Protein AF-A0A359LUR2-F1 (afdb_monomer_lite)

Structure (mmCIF, N/CA/C/O backbone):
data_AF-A0A359LUR2-F1
#
_entry.id   AF-A0A359LUR2-F1
#
loop_
_atom_site.group_PDB
_atom_site.id
_atom_site.type_symbol
_atom_site.label_atom_id
_atom_site.label_alt_id
_atom_site.label_comp_id
_atom_site.label_asym_id
_atom_site.label_entity_id
_atom_site.label_seq_id
_atom_site.pdbx_PDB_ins_code
_atom_site.Cartn_x
_atom_site.Cartn_y
_atom_site.Cartn_z
_atom_site.occupancy
_atom_site.B_iso_or_equiv
_atom_site.auth_seq_id
_atom_site.auth_comp_id
_atom_site.auth_asym_id
_atom_site.auth_atom_id
_atom_site.pdbx_PDB_model_num
ATOM 1 N N . THR A 1 1 ? -10.169 -11.112 2.199 1.00 60.47 1 THR A N 1
ATOM 2 C CA . THR A 1 1 ? -9.715 -9.782 2.665 1.00 60.47 1 THR A CA 1
ATOM 3 C C . THR A 1 1 ? -8.503 -9.399 1.843 1.00 60.47 1 THR A C 1
ATOM 5 O O . THR A 1 1 ? -7.389 -9.317 2.354 1.00 60.47 1 THR A O 1
ATOM 8 N N . ASP A 1 2 ? -8.731 -9.245 0.542 1.00 81.94 2 ASP A N 1
ATOM 9 C CA . ASP A 1 2 ? -7.694 -9.209 -0.484 1.00 81.94 2 ASP A CA 1
ATOM 10 C C . ASP A 1 2 ? -7.991 -8.010 -1.377 1.00 81.94 2 ASP A C 1
ATOM 12 O O . ASP A 1 2 ? -9.137 -7.818 -1.789 1.00 81.94 2 ASP A O 1
ATOM 16 N N . MET A 1 3 ? -6.981 -7.189 -1.636 1.00 85.44 3 MET A N 1
ATOM 17 C CA . MET A 1 3 ? -7.117 -5.970 -2.426 1.00 85.44 3 MET A CA 1
ATOM 18 C C . MET A 1 3 ? -6.166 -6.017 -3.613 1.00 85.44 3 MET A C 1
ATOM 20 O O . MET A 1 3 ? -4.967 -6.196 -3.432 1.00 85.44 3 MET A O 1
ATOM 24 N N . CYS A 1 4 ? -6.694 -5.837 -4.823 1.00 89.44 4 CYS A N 1
ATOM 25 C CA . CYS A 1 4 ? -5.904 -5.809 -6.052 1.00 89.44 4 CYS A CA 1
ATOM 26 C C . CYS A 1 4 ? -5.772 -4.374 -6.554 1.00 89.44 4 CYS A C 1
ATOM 28 O O . CYS A 1 4 ? -6.781 -3.704 -6.774 1.00 89.44 4 CYS A O 1
ATOM 30 N N . LEU A 1 5 ? -4.543 -3.913 -6.767 1.00 90.06 5 LEU A N 1
ATOM 31 C CA . LEU A 1 5 ? -4.234 -2.542 -7.163 1.00 90.06 5 LEU A CA 1
ATOM 32 C C . LEU A 1 5 ? -3.236 -2.536 -8.318 1.00 90.06 5 LEU A C 1
ATOM 34 O O . LEU A 1 5 ? -2.349 -3.386 -8.387 1.00 90.06 5 LEU A O 1
ATOM 38 N N . VAL A 1 6 ? -3.303 -1.516 -9.170 1.00 92.75 6 VAL A N 1
ATOM 39 C CA . VAL A 1 6 ? -2.166 -1.177 -10.037 1.00 92.75 6 VAL A CA 1
ATOM 40 C C . VAL A 1 6 ? -1.152 -0.314 -9.270 1.00 92.75 6 VAL A C 1
ATOM 42 O O . VAL A 1 6 ? -1.549 0.413 -8.351 1.00 92.75 6 VAL A O 1
ATOM 45 N N . PRO A 1 7 ? 0.144 -0.326 -9.637 1.00 89.94 7 PRO A N 1
ATOM 46 C CA . PRO A 1 7 ? 1.196 0.404 -8.918 1.00 89.94 7 PRO A CA 1
ATOM 47 C C . PRO A 1 7 ? 0.908 1.895 -8.729 1.00 89.94 7 PRO A C 1
ATOM 49 O O . PRO A 1 7 ? 1.207 2.469 -7.685 1.00 89.94 7 PRO A O 1
ATOM 52 N N . THR A 1 8 ? 0.270 2.531 -9.711 1.00 91.38 8 THR A N 1
ATOM 53 C CA . THR A 1 8 ? -0.119 3.945 -9.645 1.00 91.38 8 THR A CA 1
ATOM 54 C C . THR A 1 8 ? -1.182 4.216 -8.581 1.00 91.38 8 THR A C 1
ATOM 56 O O . THR A 1 8 ? -1.090 5.220 -7.879 1.00 91.38 8 THR A O 1
ATOM 59 N N . MET A 1 9 ? -2.153 3.314 -8.409 1.00 92.62 9 MET A N 1
ATOM 60 C CA . MET A 1 9 ? -3.169 3.416 -7.355 1.00 92.62 9 MET A CA 1
ATOM 61 C C . MET A 1 9 ? -2.558 3.189 -5.974 1.00 92.62 9 MET A C 1
ATOM 63 O O . MET A 1 9 ? -2.853 3.940 -5.048 1.00 92.62 9 MET A O 1
ATOM 67 N N . ALA A 1 10 ? -1.666 2.203 -5.843 1.00 90.69 10 ALA A N 1
ATOM 68 C CA . ALA A 1 10 ? -0.932 1.972 -4.602 1.00 90.69 10 ALA A CA 1
ATOM 69 C C . 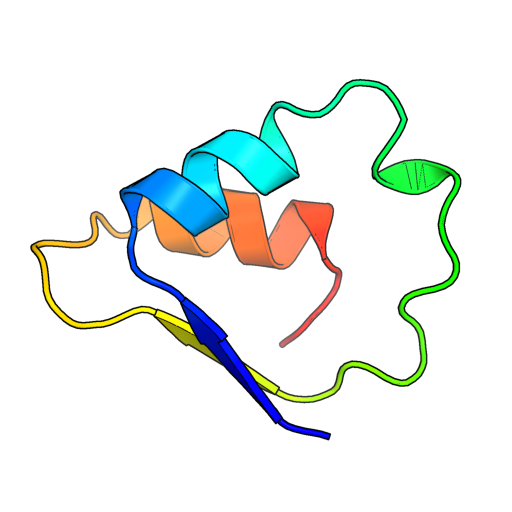ALA A 1 10 ? -0.090 3.202 -4.221 1.00 90.69 10 ALA A C 1
ATOM 71 O O . ALA A 1 10 ? -0.129 3.652 -3.079 1.00 90.69 10 ALA A O 1
ATOM 72 N N . ASN A 1 11 ? 0.588 3.814 -5.197 1.00 90.56 11 ASN A N 1
ATOM 73 C CA . ASN A 1 11 ? 1.333 5.051 -4.987 1.00 90.56 11 ASN A CA 1
ATOM 74 C C . ASN A 1 11 ? 0.422 6.221 -4.570 1.00 90.56 11 ASN A C 1
ATOM 76 O O . ASN A 1 11 ? 0.795 7.018 -3.716 1.00 90.56 11 ASN A O 1
ATOM 80 N N . ALA A 1 12 ? -0.779 6.343 -5.138 1.00 91.50 12 ALA A N 1
ATOM 81 C CA . ALA A 1 12 ? -1.728 7.372 -4.715 1.00 91.50 12 ALA A CA 1
ATOM 82 C C . ALA A 1 12 ? -2.187 7.163 -3.260 1.00 91.50 12 ALA A C 1
ATOM 84 O O . ALA A 1 12 ? -2.237 8.123 -2.496 1.00 91.50 12 ALA A O 1
ATOM 85 N N . LEU A 1 13 ? -2.454 5.913 -2.866 1.00 89.50 13 LEU A N 1
ATOM 86 C CA . LEU A 1 13 ? -2.883 5.557 -1.510 1.00 89.50 13 LEU A CA 1
ATOM 87 C C . LEU A 1 13 ? -1.825 5.890 -0.454 1.00 89.50 13 LEU A C 1
ATOM 89 O O . LEU A 1 13 ? -2.146 6.519 0.547 1.00 89.50 13 LEU A O 1
ATOM 93 N N . ILE A 1 14 ? -0.560 5.529 -0.681 1.00 89.19 14 ILE A N 1
ATOM 94 C CA . ILE A 1 14 ? 0.514 5.821 0.286 1.00 89.19 14 ILE A CA 1
ATOM 95 C C . ILE A 1 14 ? 0.864 7.310 0.374 1.00 89.19 14 ILE A C 1
ATOM 97 O O . ILE A 1 14 ? 1.450 7.741 1.361 1.00 89.19 14 ILE A O 1
ATOM 101 N N . ASN A 1 15 ? 0.539 8.093 -0.660 1.00 90.50 15 ASN A N 1
ATOM 102 C CA . ASN A 1 15 ? 0.725 9.546 -0.663 1.00 90.50 15 ASN A CA 1
ATOM 103 C C . ASN A 1 15 ? -0.527 10.293 -0.175 1.00 90.50 15 ASN A C 1
ATOM 105 O O . ASN A 1 15 ? -0.530 11.524 -0.147 1.00 90.50 15 ASN A O 1
ATOM 109 N N . PHE A 1 16 ? -1.589 9.579 0.206 1.00 90.94 16 PHE A N 1
ATOM 110 C CA . PHE A 1 16 ? -2.767 10.196 0.788 1.00 90.94 16 PHE A CA 1
ATOM 111 C C . PHE A 1 16 ? -2.457 10.620 2.236 1.00 90.94 16 PHE A C 1
ATOM 113 O O . PHE A 1 16 ? -2.141 9.766 3.065 1.00 90.94 16 PHE A O 1
ATOM 120 N N . PRO A 1 17 ? -2.541 11.921 2.570 1.00 87.75 17 PRO A N 1
ATOM 121 C CA . PRO A 1 17 ? -2.015 12.453 3.830 1.00 87.75 17 PRO A CA 1
ATOM 122 C C . PRO A 1 17 ? -2.677 11.865 5.083 1.00 87.75 17 PRO A C 1
ATOM 124 O O . PRO A 1 17 ? -2.024 11.761 6.115 1.00 87.75 17 PRO A O 1
ATOM 127 N N . SER A 1 18 ? -3.933 11.426 4.982 1.00 86.56 18 SER A N 1
ATOM 128 C CA . SER A 1 18 ? -4.690 10.857 6.102 1.00 86.56 18 SER A CA 1
ATOM 129 C C . SER A 1 18 ? -4.757 9.330 6.084 1.00 86.56 18 SER A C 1
ATOM 131 O O . SER A 1 18 ? -5.562 8.766 6.811 1.00 86.56 18 SER A O 1
ATOM 133 N N . ILE A 1 19 ? -3.945 8.620 5.287 1.00 85.06 19 ILE A N 1
ATOM 134 C CA . ILE A 1 19 ? -4.021 7.146 5.184 1.00 85.06 19 ILE A CA 1
ATOM 135 C C . ILE A 1 19 ? -3.867 6.435 6.541 1.00 85.06 19 ILE A C 1
ATOM 137 O O . ILE A 1 19 ? -4.509 5.417 6.777 1.00 85.06 19 ILE A O 1
ATOM 141 N N . GLY A 1 20 ? -3.084 7.008 7.462 1.00 81.50 20 GLY A N 1
ATOM 142 C CA . GLY A 1 20 ? -2.891 6.483 8.819 1.00 81.50 20 GLY A CA 1
ATOM 143 C C . GLY A 1 20 ? -4.066 6.706 9.780 1.00 81.50 20 GLY A C 1
ATOM 144 O O . GLY A 1 20 ? -4.034 6.178 10.888 1.00 81.50 20 GLY A O 1
ATOM 145 N N . GLU A 1 21 ? -5.081 7.478 9.383 1.00 87.44 21 GLU A N 1
ATOM 146 C CA . GLU A 1 21 ? -6.297 7.720 10.172 1.00 87.44 21 GLU A CA 1
ATOM 147 C C . GLU A 1 21 ? -7.385 6.662 9.915 1.00 87.44 21 GLU A C 1
ATOM 149 O O . GLU A 1 21 ? -8.343 6.563 10.680 1.00 87.44 21 GLU A O 1
ATOM 154 N N . TYR A 1 22 ? -7.251 5.862 8.851 1.00 85.56 22 TYR A N 1
ATOM 155 C CA . TYR A 1 22 ? -8.240 4.854 8.472 1.00 85.56 22 TYR A CA 1
ATOM 156 C C . TYR A 1 22 ? -7.912 3.505 9.108 1.00 85.56 22 TYR A C 1
ATOM 158 O O . TYR A 1 22 ? -6.779 3.025 9.040 1.00 85.56 22 TYR A O 1
ATOM 166 N N . ASP A 1 23 ? -8.930 2.859 9.678 1.00 83.19 23 ASP A N 1
ATOM 167 C CA . ASP A 1 23 ? -8.805 1.488 10.159 1.00 83.19 23 ASP A CA 1
ATOM 168 C C . ASP A 1 23 ? -8.811 0.506 8.980 1.00 83.19 23 ASP A C 1
ATOM 170 O O . ASP A 1 23 ? -9.843 0.203 8.378 1.00 83.19 23 ASP A O 1
ATOM 174 N N . ILE A 1 24 ? -7.621 0.013 8.656 1.00 85.62 24 ILE A N 1
ATOM 175 C CA . ILE A 1 24 ? -7.377 -1.005 7.634 1.00 85.62 24 ILE A CA 1
ATOM 176 C C . ILE A 1 24 ? -7.046 -2.370 8.250 1.00 85.62 24 ILE A C 1
ATOM 178 O O . ILE A 1 24 ? -6.544 -3.244 7.552 1.00 85.62 24 ILE A O 1
ATO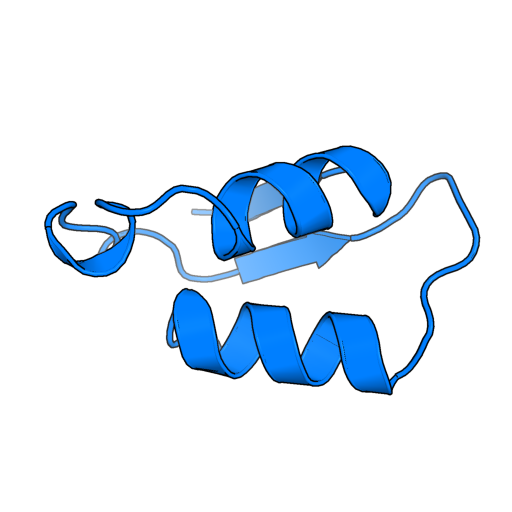M 182 N N . ALA A 1 25 ? -7.374 -2.615 9.527 1.00 81.94 25 ALA A N 1
ATOM 183 C CA . ALA A 1 25 ? -7.060 -3.875 10.215 1.00 81.94 25 ALA A CA 1
ATOM 184 C C . ALA A 1 25 ? -7.716 -5.122 9.588 1.00 81.94 25 ALA A C 1
ATOM 186 O O . ALA A 1 25 ? -7.289 -6.252 9.831 1.00 81.94 25 ALA A O 1
ATOM 187 N N . SER A 1 26 ? -8.761 -4.941 8.776 1.00 84.00 26 SER A N 1
ATOM 188 C CA . SER A 1 26 ? -9.381 -6.033 8.018 1.00 84.00 26 SER A CA 1
ATOM 189 C C . SER A 1 26 ? -8.613 -6.407 6.743 1.00 84.00 26 SER A C 1
ATOM 191 O O . SER A 1 26 ? -8.843 -7.487 6.198 1.00 84.00 26 SER A O 1
ATOM 193 N N . LEU A 1 27 ? -7.703 -5.552 6.267 1.00 84.88 27 LEU A N 1
ATOM 194 C CA . LEU A 1 27 ? -6.888 -5.773 5.077 1.00 84.88 27 LEU A CA 1
ATOM 195 C C . LEU A 1 27 ? -5.771 -6.771 5.414 1.00 84.88 27 LEU A C 1
ATOM 197 O O . LEU A 1 27 ? -4.905 -6.484 6.233 1.00 84.88 27 LEU A O 1
ATOM 201 N N . ARG A 1 28 ? -5.802 -7.965 4.807 1.00 82.19 28 ARG A N 1
ATOM 202 C CA . ARG A 1 28 ? -4.779 -9.000 5.050 1.00 82.19 28 ARG A CA 1
ATOM 203 C C . ARG A 1 28 ? -3.775 -9.096 3.916 1.00 82.19 28 ARG A C 1
ATOM 205 O O . ARG A 1 28 ? -2.589 -9.191 4.181 1.00 82.19 28 ARG A O 1
ATOM 212 N N . ASN A 1 29 ? -4.258 -9.040 2.676 1.00 86.00 29 ASN A N 1
ATOM 213 C CA . ASN A 1 29 ? -3.428 -9.211 1.491 1.00 86.00 29 ASN A CA 1
ATOM 214 C C . ASN A 1 29 ? -3.620 -8.043 0.522 1.00 86.00 29 ASN A C 1
ATOM 216 O O . ASN A 1 29 ? -4.754 -7.657 0.216 1.00 86.00 29 ASN A O 1
ATOM 220 N N . VAL A 1 30 ? -2.513 -7.533 -0.014 1.00 88.12 30 VAL A N 1
ATOM 221 C CA . VAL A 1 30 ? -2.504 -6.514 -1.069 1.00 88.12 30 VAL A CA 1
ATOM 222 C C . VAL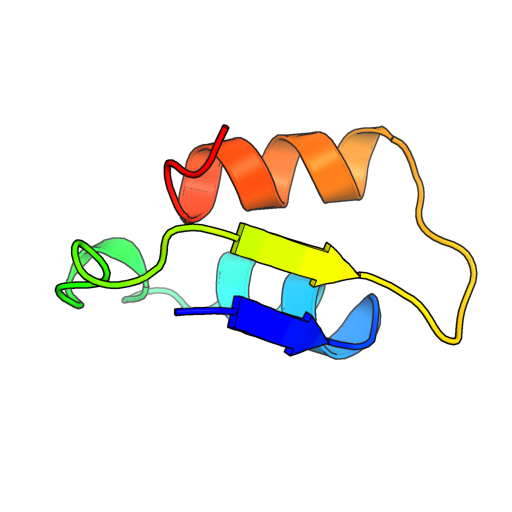 A 1 30 ? -1.720 -7.053 -2.257 1.00 88.12 30 VAL A C 1
ATOM 224 O O . VAL A 1 30 ? -0.523 -7.303 -2.173 1.00 88.12 30 VAL A O 1
ATOM 227 N N . MET A 1 31 ? -2.408 -7.242 -3.376 1.00 89.31 31 MET A N 1
ATOM 228 C CA . MET A 1 31 ? -1.826 -7.694 -4.631 1.00 89.31 31 MET A CA 1
ATOM 229 C C . MET A 1 31 ? -1.627 -6.493 -5.548 1.00 89.31 31 MET A C 1
ATOM 231 O O . MET A 1 31 ? -2.592 -5.870 -5.993 1.00 89.31 31 MET A O 1
ATOM 235 N N . ILE A 1 32 ? -0.370 -6.173 -5.845 1.00 89.81 32 ILE A N 1
ATOM 236 C CA . ILE A 1 32 ? -0.018 -5.112 -6.789 1.00 89.81 32 ILE A CA 1
ATOM 237 C C . ILE A 1 32 ? 0.416 -5.751 -8.105 1.00 89.81 32 ILE A C 1
ATOM 239 O O . ILE A 1 32 ? 1.385 -6.506 -8.145 1.00 89.81 32 ILE A O 1
ATOM 243 N N . GLY A 1 33 ? -0.291 -5.439 -9.189 1.00 86.69 33 GLY A N 1
ATOM 244 C CA . GLY A 1 33 ? -0.028 -6.018 -10.507 1.00 86.69 33 GLY A CA 1
ATOM 245 C C . GLY A 1 33 ? -0.541 -5.154 -11.655 1.00 86.69 33 GLY A C 1
ATOM 246 O O . GLY A 1 33 ? -1.029 -4.049 -11.453 1.00 86.69 33 GLY A O 1
ATOM 247 N N . GLY A 1 34 ? -0.414 -5.637 -12.891 1.00 85.00 34 GLY A N 1
ATOM 248 C CA . GLY A 1 34 ? -0.898 -4.927 -14.086 1.00 85.00 34 GLY A CA 1
ATOM 249 C C . GLY A 1 34 ? 0.020 -3.815 -14.616 1.00 85.00 34 GLY A C 1
ATOM 250 O O . GLY A 1 34 ? -0.253 -3.272 -15.681 1.00 85.00 34 GLY A O 1
ATOM 251 N N . ALA A 1 35 ? 1.123 -3.507 -13.929 1.00 86.12 35 ALA A N 1
ATOM 252 C CA . ALA A 1 35 ? 2.234 -2.710 -14.452 1.00 86.12 35 ALA A CA 1
ATOM 253 C C . ALA A 1 35 ? 3.542 -3.072 -13.722 1.00 86.12 35 ALA A C 1
ATOM 255 O O . ALA A 1 35 ? 3.531 -3.880 -12.793 1.00 86.12 35 ALA A O 1
ATOM 256 N N . ALA A 1 36 ? 4.667 -2.483 -14.137 1.00 83.94 36 ALA A N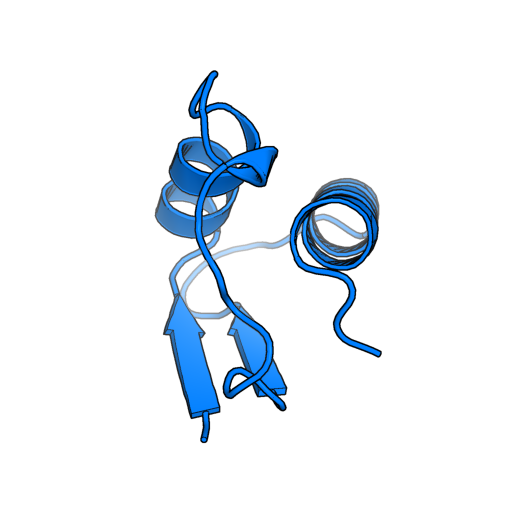 1
ATOM 257 C CA . ALA A 1 36 ? 5.945 -2.667 -13.456 1.00 83.94 36 ALA A CA 1
ATOM 258 C C . ALA A 1 36 ? 5.904 -2.060 -12.041 1.00 83.94 36 ALA A C 1
ATOM 260 O O . ALA A 1 36 ? 5.607 -0.876 -11.876 1.00 83.94 36 ALA A O 1
ATOM 261 N N . SER A 1 37 ? 6.233 -2.874 -11.038 1.00 84.50 37 SER A N 1
ATOM 262 C CA . SER A 1 37 ? 6.375 -2.464 -9.638 1.00 84.50 37 SER A CA 1
ATOM 263 C C . SER A 1 37 ? 7.847 -2.509 -9.259 1.00 84.50 37 SER A C 1
ATOM 265 O O . SER A 1 37 ? 8.504 -3.523 -9.493 1.00 84.50 37 SER A O 1
ATOM 267 N N . SER A 1 38 ? 8.368 -1.436 -8.665 1.00 87.56 38 SER A N 1
ATOM 268 C CA . SER A 1 38 ? 9.715 -1.457 -8.094 1.00 87.56 38 SER A CA 1
ATOM 269 C C . SER A 1 38 ? 9.673 -2.017 -6.661 1.00 87.56 38 SER A C 1
ATOM 271 O O . SER A 1 38 ? 8.673 -1.802 -5.963 1.00 87.56 38 SER A O 1
ATOM 273 N N . PRO A 1 39 ? 10.715 -2.726 -6.192 1.00 88.31 39 PRO A N 1
ATOM 274 C CA . PRO A 1 39 ? 10.771 -3.235 -4.818 1.00 88.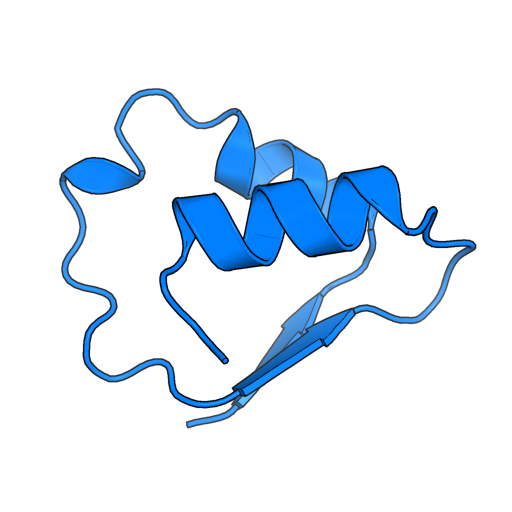31 39 PRO A CA 1
ATOM 275 C C . PRO A 1 39 ? 10.593 -2.139 -3.757 1.00 88.31 39 PRO A C 1
ATOM 277 O O . PRO A 1 39 ? 9.972 -2.365 -2.722 1.00 88.31 39 PRO A O 1
ATOM 280 N N . GLU A 1 40 ? 11.071 -0.928 -4.037 1.00 90.06 40 GLU A N 1
ATOM 281 C CA . GLU A 1 40 ? 10.955 0.225 -3.142 1.00 90.06 40 GLU A CA 1
ATOM 282 C C . GLU A 1 40 ? 9.498 0.676 -2.988 1.00 90.06 40 GLU A C 1
ATOM 284 O O . GLU A 1 40 ? 9.076 1.052 -1.895 1.00 90.06 40 GLU A O 1
ATOM 289 N N . LEU A 1 41 ? 8.706 0.628 -4.069 1.00 87.94 41 LEU A N 1
ATOM 290 C CA . LEU A 1 41 ? 7.275 0.926 -3.999 1.00 87.94 41 LEU A CA 1
ATOM 291 C C . LEU A 1 41 ? 6.552 -0.105 -3.128 1.00 87.94 41 LEU A C 1
ATOM 293 O O . LEU A 1 41 ? 5.741 0.285 -2.292 1.00 87.94 41 LEU A O 1
ATOM 297 N N . ILE A 1 42 ? 6.867 -1.394 -3.296 1.00 88.56 42 ILE A N 1
ATOM 298 C CA . ILE A 1 42 ? 6.283 -2.478 -2.493 1.00 88.56 42 ILE A CA 1
ATOM 299 C C . ILE A 1 42 ? 6.578 -2.246 -1.004 1.00 88.56 42 ILE A C 1
ATOM 301 O O . ILE A 1 42 ? 5.643 -2.177 -0.212 1.00 88.56 42 ILE A O 1
ATOM 305 N N . GLN A 1 43 ? 7.839 -1.993 -0.636 1.00 89.38 43 GLN A N 1
ATOM 306 C CA . GLN A 1 43 ? 8.223 -1.725 0.757 1.00 89.38 43 GLN A CA 1
ATOM 307 C C . GLN A 1 43 ? 7.491 -0.520 1.359 1.00 89.38 43 GLN A C 1
ATOM 309 O O . GLN A 1 43 ? 7.064 -0.557 2.513 1.00 89.38 43 GLN A O 1
ATOM 314 N N . ARG A 1 44 ? 7.322 0.564 0.592 1.00 89.75 44 ARG A N 1
ATOM 315 C CA . ARG A 1 44 ? 6.575 1.742 1.061 1.00 89.75 44 ARG A CA 1
ATOM 316 C C . ARG A 1 44 ? 5.102 1.426 1.300 1.00 89.75 44 ARG A C 1
ATOM 318 O O . ARG A 1 44 ? 4.522 1.944 2.251 1.00 89.75 44 ARG A O 1
ATOM 325 N N . VAL A 1 45 ? 4.501 0.593 0.450 1.00 88.94 45 VAL A N 1
ATOM 326 C CA . VAL A 1 45 ? 3.112 0.149 0.610 1.00 88.94 45 VAL A CA 1
ATOM 327 C C . VAL A 1 45 ? 2.962 -0.757 1.829 1.00 88.94 45 VAL A C 1
ATOM 329 O O . VAL A 1 45 ? 2.055 -0.526 2.623 1.00 88.94 45 VAL A O 1
ATOM 332 N N . GLU A 1 46 ? 3.863 -1.717 2.030 1.00 87.75 46 GLU A N 1
ATOM 333 C CA . GLU A 1 46 ? 3.876 -2.583 3.218 1.00 87.75 46 GLU A CA 1
ATOM 334 C C . GLU A 1 46 ? 3.998 -1.764 4.509 1.00 87.75 46 GLU A C 1
ATOM 336 O O . GLU A 1 46 ? 3.241 -1.973 5.454 1.00 87.75 46 GLU A O 1
ATOM 341 N N . GLN A 1 47 ? 4.883 -0.761 4.537 1.00 87.50 47 GLN A N 1
ATOM 342 C CA . GLN A 1 47 ? 5.038 0.127 5.694 1.00 87.50 47 GLN A CA 1
ATOM 343 C C . GLN A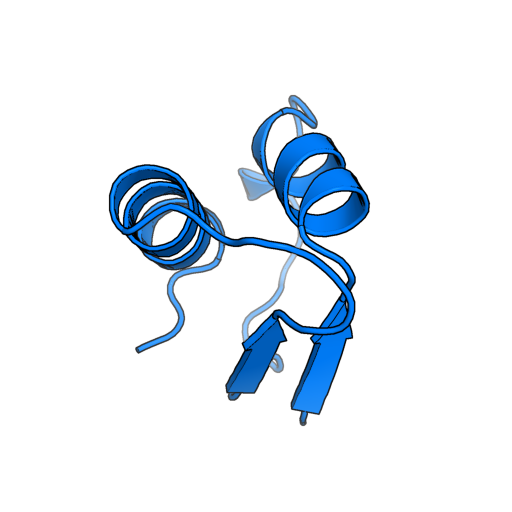 1 47 ? 3.800 0.991 5.959 1.00 87.50 47 GLN A C 1
ATOM 345 O O . GLN A 1 47 ? 3.423 1.184 7.116 1.00 87.50 47 GLN A O 1
ATOM 350 N N . ALA A 1 48 ? 3.170 1.518 4.906 1.00 86.38 48 ALA A N 1
ATOM 351 C CA . ALA A 1 48 ? 1.997 2.379 5.031 1.00 86.38 48 ALA A CA 1
ATOM 352 C C . ALA A 1 48 ? 0.736 1.596 5.426 1.00 86.38 48 ALA A C 1
ATOM 354 O O . ALA A 1 48 ? -0.041 2.065 6.254 1.00 86.38 48 ALA A O 1
ATOM 355 N N . LEU A 1 49 ? 0.541 0.407 4.846 1.00 82.88 49 LEU A N 1
ATOM 356 C CA . LEU A 1 49 ? -0.650 -0.417 5.059 1.00 82.88 49 LEU A CA 1
ATOM 357 C C . LEU A 1 49 ? -0.489 -1.446 6.188 1.00 82.88 49 LEU A C 1
ATOM 359 O O . LEU A 1 49 ? -1.477 -2.041 6.606 1.00 82.88 49 LEU A O 1
ATOM 363 N N . LYS A 1 50 ? 0.732 -1.631 6.711 1.00 78.94 50 LYS A N 1
ATOM 364 C CA . LYS A 1 50 ? 1.081 -2.612 7.757 1.00 78.94 50 LYS A CA 1
ATOM 365 C C . LYS A 1 50 ? 0.657 -4.045 7.411 1.00 78.94 50 LYS A C 1
ATOM 367 O O . LYS A 1 50 ? 0.308 -4.825 8.296 1.00 78.94 50 LYS A O 1
ATOM 372 N N . CYS A 1 51 ? 0.687 -4.380 6.125 1.00 68.56 51 CYS A N 1
ATOM 373 C CA . CYS A 1 51 ? 0.457 -5.733 5.627 1.00 68.56 51 CYS A CA 1
ATOM 374 C C . CYS A 1 51 ? 1.810 -6.425 5.394 1.00 68.56 51 CYS A C 1
ATOM 376 O O . CYS A 1 51 ? 2.761 -5.769 4.966 1.00 68.56 51 CYS A O 1
ATOM 378 N N . HIS A 1 52 ? 1.878 -7.726 5.685 1.00 59.22 52 HIS A N 1
ATOM 379 C CA . HIS A 1 52 ? 3.056 -8.587 5.534 1.00 59.22 52 HIS A CA 1
ATOM 380 C C . HIS A 1 52 ? 2.710 -9.820 4.706 1.00 59.22 52 HIS A C 1
ATOM 382 O O . HIS A 1 52 ? 1.579 -10.327 4.885 1.00 59.22 52 HIS A O 1
#

pLDDT: mean 85.84, std 6.55, range [59.22, 92.75]

Radius of gyration: 10.33 Å; chains: 1; bounding box: 21×22×25 Å

Foldseek 3Di:
DEAEEELVVLVVLLPPPCNVVDPLVVYAYYHYDDDDDDPVSVVSSCVSNVYD

Sequence (52 aa):
TDMCLVPTMANALINFPSIGEYDIASLRNVMIGGAASSPELIQRVEQALKCH

Secondary structure (DSSP, 8-state):
-EEEE-HHHHHHHHT-TTGGGS--TT--EEEE-SS---HHHHHHHHHHHT--